Protein AF-A0A1M7CYN6-F1 (afdb_monomer_lite)

pLDDT: mean 71.34, std 12.51, range [47.56, 88.19]

Structure (mmCIF, N/CA/C/O backbone):
data_AF-A0A1M7CYN6-F1
#
_entry.id   AF-A0A1M7CYN6-F1
#
loop_
_atom_site.group_PDB
_atom_site.id
_atom_site.type_symbol
_atom_site.label_atom_id
_atom_site.label_alt_id
_atom_site.label_comp_id
_atom_site.label_asym_id
_atom_site.label_entity_id
_atom_site.label_seq_id
_atom_site.pdbx_PDB_ins_code
_atom_site.Cartn_x
_atom_site.Cartn_y
_atom_site.Cartn_z
_atom_site.occupancy
_atom_site.B_iso_or_equiv
_atom_site.auth_seq_id
_atom_site.auth_comp_id
_atom_site.auth_asym_id
_atom_site.auth_atom_id
_atom_site.pdbx_PDB_model_num
ATOM 1 N N . MET A 1 1 ? -12.338 6.560 -7.458 1.00 48.78 1 MET A N 1
ATOM 2 C CA . MET A 1 1 ? -11.009 6.401 -8.084 1.00 48.78 1 MET A CA 1
ATOM 3 C C . MET A 1 1 ? -10.333 5.231 -7.388 1.00 48.78 1 MET A C 1
ATOM 5 O O . MET A 1 1 ? -10.236 5.267 -6.171 1.00 48.78 1 MET A O 1
ATOM 9 N N . HIS A 1 2 ? -9.977 4.160 -8.102 1.00 56.75 2 HIS A N 1
ATOM 10 C CA . HIS A 1 2 ? -9.229 3.049 -7.504 1.00 56.75 2 HIS A CA 1
ATOM 11 C C . HIS A 1 2 ? -7.800 3.529 -7.251 1.00 56.75 2 HIS A C 1
ATOM 13 O O . HIS A 1 2 ? -7.113 3.895 -8.199 1.00 56.75 2 HIS A O 1
ATOM 19 N N . HIS A 1 3 ? -7.375 3.582 -5.989 1.00 55.62 3 HIS A N 1
ATOM 20 C CA . HIS A 1 3 ? -6.000 3.911 -5.624 1.00 55.62 3 HIS A CA 1
ATOM 21 C C . HIS A 1 3 ? -5.192 2.604 -5.630 1.00 55.62 3 HIS A C 1
ATOM 23 O O . HIS A 1 3 ? -5.293 1.849 -4.662 1.00 55.62 3 HIS A O 1
ATOM 29 N N . PRO A 1 4 ? -4.426 2.289 -6.695 1.00 66.56 4 PRO A N 1
ATOM 30 C CA . PRO A 1 4 ? -3.705 1.015 -6.803 1.00 66.56 4 PRO A CA 1
ATOM 31 C C . PRO A 1 4 ? -2.750 0.796 -5.624 1.00 66.56 4 PRO A C 1
ATOM 33 O O . PRO A 1 4 ? -2.624 -0.318 -5.126 1.00 66.56 4 PRO A O 1
ATOM 36 N N . THR A 1 5 ? -2.169 1.878 -5.106 1.00 67.06 5 THR A N 1
ATOM 37 C CA . THR A 1 5 ? -1.302 1.861 -3.927 1.00 67.06 5 THR A CA 1
ATOM 38 C C . THR A 1 5 ? -2.046 1.451 -2.654 1.00 67.06 5 THR A C 1
ATOM 40 O O . THR A 1 5 ? -1.493 0.711 -1.854 1.00 67.06 5 THR A O 1
ATOM 43 N N . ARG A 1 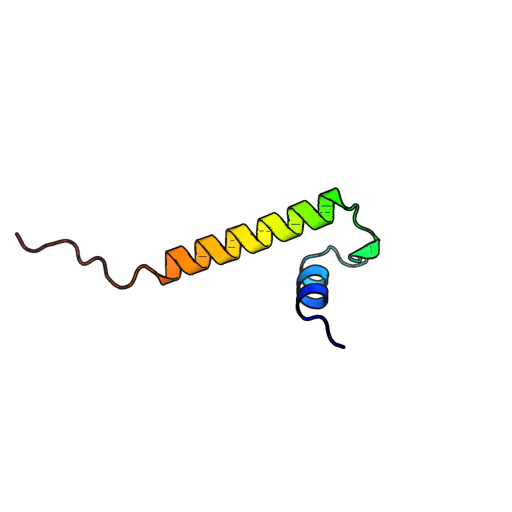6 ? -3.308 1.868 -2.472 1.00 68.56 6 ARG A N 1
ATOM 44 C CA . ARG A 1 6 ? -4.101 1.522 -1.277 1.00 68.56 6 ARG A CA 1
ATOM 45 C C . ARG A 1 6 ? -4.413 0.024 -1.240 1.00 68.56 6 ARG A C 1
ATOM 47 O O . ARG A 1 6 ? -4.170 -0.613 -0.226 1.00 68.56 6 ARG A O 1
ATOM 54 N N . ASN A 1 7 ? -4.822 -0.538 -2.379 1.00 70.25 7 ASN A N 1
ATOM 55 C CA . ASN A 1 7 ? -5.078 -1.976 -2.521 1.00 70.25 7 ASN A CA 1
ATOM 56 C C . ASN A 1 7 ? -3.815 -2.822 -2.285 1.00 70.25 7 ASN A C 1
ATOM 58 O O . ASN A 1 7 ? -3.881 -3.882 -1.671 1.00 70.25 7 ASN A O 1
ATOM 62 N N . ALA A 1 8 ? -2.661 -2.366 -2.785 1.00 70.06 8 ALA A N 1
ATOM 63 C CA . ALA A 1 8 ? -1.394 -3.071 -2.598 1.00 70.06 8 ALA A CA 1
ATOM 64 C C . ALA A 1 8 ? -0.949 -3.079 -1.128 1.00 70.06 8 ALA A C 1
ATOM 66 O O . ALA A 1 8 ? -0.413 -4.078 -0.658 1.00 70.06 8 ALA A O 1
ATOM 67 N N . VAL A 1 9 ? -1.200 -1.988 -0.398 1.00 68.88 9 VAL A N 1
ATOM 68 C CA . VAL A 1 9 ? -0.912 -1.916 1.038 1.00 68.88 9 VAL A CA 1
ATOM 69 C C . VAL A 1 9 ? -1.869 -2.813 1.822 1.00 68.88 9 VAL A C 1
ATOM 71 O O . VAL A 1 9 ? -1.397 -3.596 2.634 1.00 68.88 9 VAL A O 1
ATOM 74 N N . GLU A 1 10 ? -3.177 -2.788 1.542 1.00 72.44 10 GLU A N 1
ATOM 75 C CA . GLU A 1 10 ? -4.159 -3.660 2.215 1.00 72.44 10 GLU A CA 1
ATOM 76 C C . GLU A 1 10 ? -3.858 -5.157 2.036 1.00 72.44 10 GLU A C 1
ATOM 78 O O . GLU A 1 10 ? -4.100 -5.942 2.947 1.00 72.44 10 GLU A O 1
ATOM 83 N N . ALA A 1 11 ? -3.263 -5.560 0.909 1.00 72.88 11 ALA A N 1
ATOM 84 C CA . ALA A 1 11 ? -2.835 -6.941 0.676 1.00 72.88 11 ALA A CA 1
ATOM 85 C C . ALA A 1 11 ? -1.630 -7.384 1.532 1.00 72.88 11 ALA A C 1
ATOM 87 O O . ALA A 1 11 ? -1.393 -8.584 1.676 1.00 72.88 11 ALA A O 1
ATOM 88 N N . LEU A 1 12 ? -0.859 -6.438 2.076 1.00 69.94 12 LEU A N 1
ATOM 89 C CA . LEU A 1 12 ? 0.304 -6.699 2.931 1.00 69.94 12 LEU A CA 1
ATOM 90 C C . LEU A 1 12 ? -0.038 -6.648 4.426 1.00 69.94 12 LEU A C 1
ATOM 92 O O . LEU A 1 12 ? 0.817 -6.968 5.255 1.00 69.94 12 LEU A O 1
ATOM 96 N N . LEU A 1 13 ? -1.261 -6.243 4.777 1.00 72.94 13 LEU A N 1
ATOM 97 C CA . LEU A 1 13 ? -1.694 -6.130 6.163 1.00 72.94 13 LEU A CA 1
ATOM 98 C C . LEU A 1 13 ? -2.222 -7.458 6.715 1.00 72.94 13 LEU A C 1
ATOM 100 O O . LEU A 1 13 ? -2.738 -8.294 5.967 1.00 72.94 13 LEU A O 1
ATOM 104 N N . PRO A 1 14 ? -2.123 -7.661 8.041 1.00 76.00 14 PRO A N 1
ATOM 105 C CA .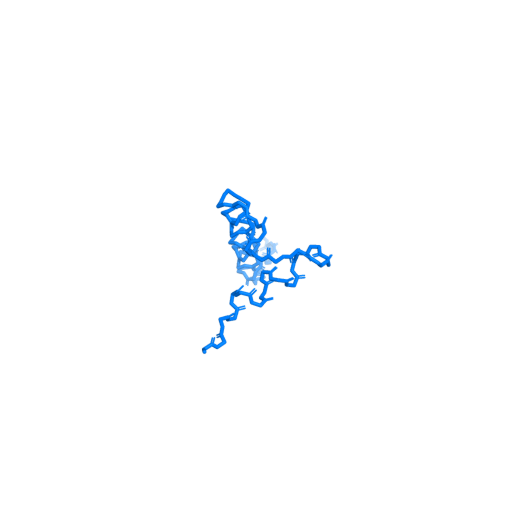 PRO A 1 14 ? -2.805 -8.758 8.703 1.00 76.00 14 PRO A CA 1
ATOM 106 C C . PRO A 1 14 ? -4.314 -8.725 8.410 1.00 76.00 14 PRO A C 1
ATOM 108 O O . PRO A 1 14 ? -4.906 -7.647 8.306 1.00 76.00 14 PRO A O 1
ATOM 111 N N . PRO A 1 15 ? -4.971 -9.892 8.309 1.00 74.69 15 PRO A N 1
ATOM 112 C CA . PRO A 1 15 ? -6.408 -9.947 8.079 1.00 74.69 15 PRO A CA 1
ATOM 113 C C . PRO A 1 15 ? -7.163 -9.227 9.205 1.00 74.69 15 PRO A C 1
ATOM 115 O O . PRO A 1 15 ? -7.027 -9.579 10.375 1.00 74.69 15 PRO A O 1
ATOM 118 N N . GLY A 1 16 ? -7.975 -8.234 8.835 1.00 73.81 16 GLY A N 1
ATOM 119 C CA . GLY A 1 16 ? -8.737 -7.395 9.769 1.00 73.81 16 GLY A CA 1
ATOM 120 C C . GLY A 1 16 ? -8.096 -6.041 10.080 1.00 73.81 16 GLY A C 1
ATOM 121 O O . GLY A 1 16 ? -8.762 -5.195 10.668 1.00 73.81 16 GLY A O 1
ATOM 122 N N . THR A 1 17 ? -6.859 -5.805 9.644 1.00 74.88 17 THR A N 1
ATOM 123 C CA . THR A 1 17 ? -6.175 -4.515 9.778 1.00 74.88 17 THR A CA 1
ATOM 124 C C . THR A 1 17 ? -6.309 -3.732 8.474 1.00 74.88 17 THR A C 1
ATOM 126 O O . THR A 1 17 ? -6.075 -4.266 7.390 1.00 74.88 17 THR A O 1
ATOM 129 N N . THR A 1 18 ? -6.695 -2.462 8.567 1.00 75.81 18 THR A N 1
ATOM 130 C CA . THR A 1 18 ? -6.764 -1.556 7.411 1.00 75.81 18 THR A CA 1
ATOM 131 C C . THR A 1 18 ? -5.679 -0.497 7.517 1.00 75.81 18 THR A C 1
ATOM 133 O O . THR A 1 18 ? -5.097 -0.306 8.579 1.00 75.81 18 THR A O 1
ATOM 136 N N . VAL A 1 19 ? -5.409 0.219 6.425 1.00 70.56 19 VAL A N 1
ATOM 137 C CA . 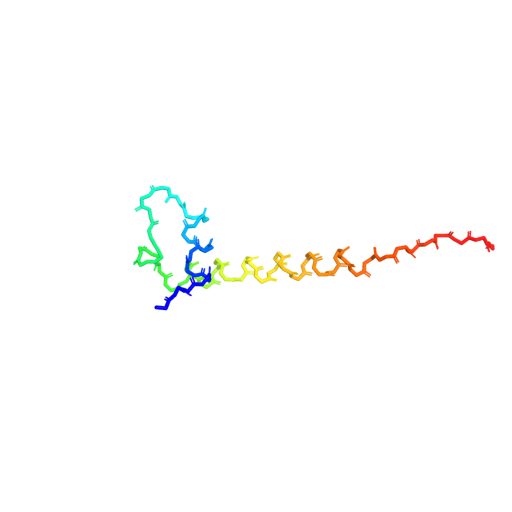VAL A 1 19 ? -4.439 1.329 6.438 1.00 70.56 19 VAL A CA 1
ATOM 138 C C . VAL A 1 19 ? -4.817 2.405 7.465 1.00 70.56 19 VAL A C 1
ATOM 140 O O . VAL A 1 19 ? -3.933 3.033 8.027 1.00 70.56 19 VAL A O 1
ATOM 143 N N . ASP A 1 20 ? -6.114 2.582 7.735 1.00 78.75 20 ASP A N 1
ATOM 144 C CA . ASP A 1 20 ? -6.641 3.511 8.747 1.00 78.75 20 ASP A CA 1
ATOM 145 C C . ASP A 1 20 ? -6.370 3.055 10.197 1.00 78.75 20 ASP A C 1
ATOM 147 O O . ASP A 1 20 ? -6.465 3.859 11.118 1.00 78.75 20 ASP A O 1
ATOM 151 N N . ASP A 1 21 ? -6.020 1.783 10.406 1.00 79.69 21 ASP A N 1
ATOM 152 C CA . ASP A 1 21 ? -5.655 1.226 11.718 1.00 79.69 21 ASP A CA 1
ATOM 153 C C . ASP A 1 21 ? -4.165 1.452 12.047 1.00 79.69 21 ASP A C 1
ATOM 155 O O . ASP A 1 21 ? -3.720 1.214 13.167 1.00 79.69 21 ASP A O 1
ATOM 159 N N . LEU A 1 22 ? -3.385 1.903 11.058 1.00 81.31 22 LEU A N 1
ATOM 160 C CA . LEU A 1 22 ? -1.951 2.126 11.176 1.00 81.31 22 LEU A CA 1
ATOM 161 C C . LEU A 1 22 ? -1.655 3.565 11.583 1.00 81.31 22 LEU A C 1
ATOM 163 O O . LEU A 1 22 ? -2.240 4.523 11.073 1.00 81.31 22 LEU A O 1
ATOM 167 N N . SER A 1 23 ? -0.651 3.726 12.433 1.00 86.50 23 SER A N 1
ATOM 168 C CA . SER A 1 23 ? -0.073 5.032 12.740 1.00 86.50 23 SER A CA 1
ATOM 169 C C . SER A 1 23 ? 0.671 5.598 11.520 1.00 86.50 23 SER A C 1
ATOM 171 O O . SER A 1 23 ? 1.231 4.837 10.728 1.00 86.50 23 SER A O 1
ATOM 173 N N . ASP A 1 24 ? 0.813 6.927 1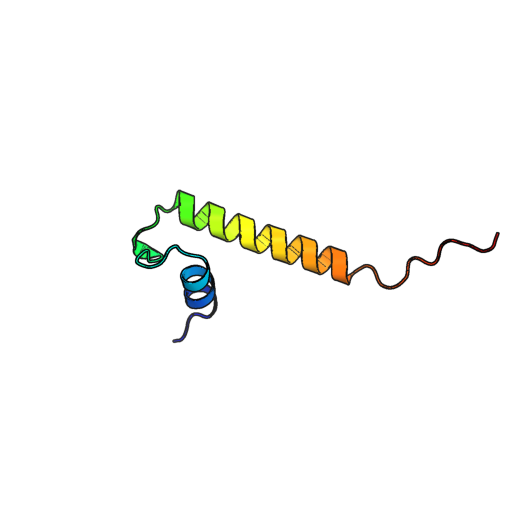1.414 1.00 83.38 24 ASP A N 1
ATOM 174 C CA . ASP A 1 24 ? 1.618 7.571 10.354 1.00 83.38 24 ASP A CA 1
ATOM 175 C C . ASP A 1 24 ? 3.038 6.982 10.237 1.00 83.38 24 ASP A C 1
ATOM 177 O O . ASP A 1 24 ? 3.563 6.802 9.138 1.00 83.38 24 ASP A O 1
ATOM 181 N N . SER A 1 25 ? 3.648 6.619 11.373 1.00 85.44 25 SER A N 1
ATOM 182 C CA . SER A 1 25 ? 4.949 5.937 11.424 1.00 85.44 25 SER A CA 1
ATOM 183 C C . SER A 1 25 ? 4.932 4.585 10.709 1.00 85.44 25 SER A C 1
ATOM 185 O O . SER A 1 25 ? 5.851 4.271 9.959 1.00 85.44 25 SER A O 1
ATOM 187 N N . GLU A 1 26 ? 3.894 3.782 10.929 1.00 84.31 26 GLU A N 1
ATOM 188 C CA . GLU A 1 26 ? 3.780 2.432 10.375 1.00 84.31 26 GLU A CA 1
ATOM 189 C C . GLU A 1 26 ? 3.517 2.483 8.868 1.00 84.31 26 GLU A C 1
ATOM 191 O O . GLU A 1 26 ? 4.116 1.726 8.101 1.00 84.31 26 GLU A O 1
ATOM 196 N N . VAL A 1 27 ? 2.693 3.438 8.423 1.00 84.56 27 VAL A N 1
ATOM 197 C CA . VAL A 1 27 ? 2.483 3.721 6.996 1.00 84.56 27 VAL A CA 1
ATOM 198 C C . VAL A 1 27 ? 3.795 4.153 6.333 1.00 84.56 27 VAL A C 1
ATOM 200 O O . VAL A 1 27 ? 4.127 3.687 5.238 1.00 84.56 27 VAL A O 1
ATOM 203 N N . GLN A 1 28 ? 4.571 5.010 7.002 1.00 84.62 28 GLN A N 1
ATOM 204 C CA . GLN A 1 28 ? 5.859 5.479 6.500 1.00 84.62 28 GLN A CA 1
ATOM 205 C C . GLN A 1 28 ? 6.884 4.338 6.381 1.00 84.62 28 GLN A C 1
ATOM 207 O O . GLN A 1 28 ? 7.619 4.286 5.387 1.00 84.62 28 GLN A O 1
ATOM 212 N N . ASP A 1 29 ? 6.915 3.408 7.339 1.00 87.56 29 ASP A N 1
ATOM 213 C CA . ASP A 1 29 ? 7.761 2.209 7.293 1.00 87.56 29 ASP A CA 1
ATOM 214 C C . ASP A 1 29 ? 7.364 1.254 6.158 1.00 87.56 29 ASP A C 1
ATOM 216 O O . ASP A 1 29 ? 8.233 0.785 5.412 1.00 87.56 29 ASP A O 1
ATOM 220 N N . LEU A 1 30 ? 6.063 1.026 5.958 1.00 85.38 30 LEU A N 1
ATOM 221 C CA . LEU A 1 30 ? 5.534 0.225 4.847 1.00 85.38 30 LEU A CA 1
ATOM 222 C C . LEU A 1 30 ? 5.925 0.815 3.490 1.00 85.38 30 LEU A C 1
ATOM 224 O O . LEU A 1 30 ? 6.446 0.104 2.627 1.00 85.38 30 LEU A O 1
ATOM 228 N N . PHE A 1 31 ? 5.760 2.128 3.319 1.00 86.00 31 PHE A N 1
ATOM 229 C CA . PHE A 1 31 ? 6.200 2.826 2.112 1.00 86.00 31 PHE A CA 1
ATOM 230 C C . PHE A 1 31 ? 7.711 2.669 1.882 1.00 86.00 31 PHE A C 1
ATOM 232 O O . PHE A 1 31 ? 8.141 2.316 0.781 1.00 86.00 31 PHE A O 1
ATOM 239 N N . ASN A 1 32 ? 8.526 2.860 2.924 1.00 88.19 32 ASN A N 1
ATOM 240 C CA . ASN A 1 32 ? 9.979 2.698 2.840 1.00 88.19 32 ASN A CA 1
ATOM 241 C C . ASN A 1 32 ? 10.396 1.261 2.491 1.00 88.19 32 ASN A C 1
ATOM 243 O O . ASN A 1 32 ? 11.416 1.066 1.825 1.00 88.19 32 ASN A O 1
ATOM 247 N N . SER A 1 33 ? 9.642 0.260 2.947 1.00 86.12 33 SER A N 1
ATOM 248 C CA . SER A 1 33 ? 9.855 -1.148 2.600 1.00 86.12 33 SER A CA 1
ATOM 249 C C . SER A 1 33 ? 9.574 -1.407 1.117 1.00 86.12 33 SER A C 1
ATOM 251 O O . SER A 1 33 ? 10.425 -1.956 0.415 1.00 86.12 33 SER A O 1
ATOM 253 N N . ILE A 1 34 ? 8.441 -0.909 0.606 1.00 85.25 34 ILE A N 1
ATOM 254 C CA . ILE A 1 34 ? 8.052 -1.034 -0.808 1.00 85.25 34 ILE A CA 1
ATOM 255 C C . ILE A 1 34 ? 9.067 -0.332 -1.720 1.00 85.25 34 ILE A C 1
ATOM 257 O O . ILE A 1 34 ? 9.522 -0.915 -2.702 1.00 85.25 34 ILE A O 1
ATOM 261 N N . VAL A 1 35 ? 9.484 0.894 -1.383 1.00 87.62 35 VAL A N 1
ATOM 262 C CA . VAL A 1 35 ? 10.495 1.633 -2.161 1.00 87.62 35 VAL A CA 1
ATOM 263 C C . VAL A 1 35 ? 11.837 0.898 -2.172 1.00 87.62 35 VAL A C 1
ATOM 265 O O . VAL A 1 35 ? 12.494 0.848 -3.213 1.00 87.62 35 VAL A O 1
ATOM 268 N N . ARG A 1 36 ? 12.252 0.308 -1.043 1.00 84.38 36 ARG A N 1
ATOM 269 C CA . ARG A 1 36 ? 13.482 -0.497 -0.977 1.00 84.38 36 ARG A CA 1
ATOM 270 C C . ARG A 1 36 ? 13.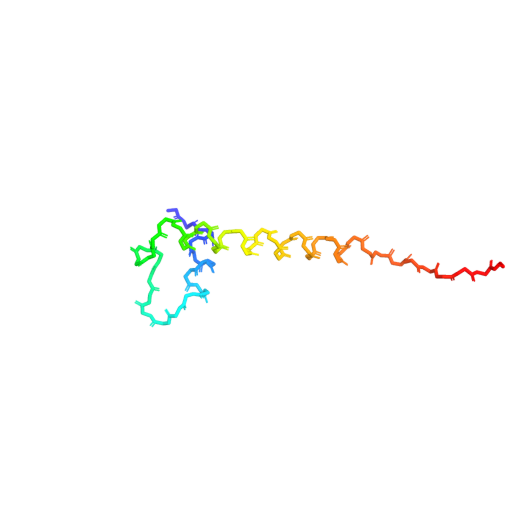386 -1.763 -1.824 1.00 84.38 36 ARG A C 1
ATOM 272 O O . ARG A 1 36 ? 14.335 -2.047 -2.548 1.00 84.38 36 ARG A O 1
ATOM 279 N N . GLN A 1 37 ? 12.262 -2.481 -1.787 1.00 81.44 37 GLN A N 1
ATOM 280 C CA . GLN A 1 37 ? 12.048 -3.646 -2.655 1.00 81.44 37 GLN A CA 1
ATOM 281 C C . GLN A 1 37 ? 12.053 -3.267 -4.135 1.00 81.44 37 GLN A C 1
ATOM 283 O O . GLN A 1 37 ? 12.754 -3.904 -4.911 1.00 81.44 37 GLN A O 1
ATOM 288 N N . ALA A 1 38 ? 11.343 -2.205 -4.519 1.00 81.75 38 ALA A N 1
ATOM 289 C CA . ALA A 1 38 ? 11.290 -1.754 -5.907 1.00 81.75 38 ALA A CA 1
ATOM 290 C C . ALA A 1 38 ? 12.669 -1.315 -6.431 1.00 81.75 38 ALA A C 1
ATOM 292 O O . ALA A 1 38 ? 13.016 -1.601 -7.578 1.00 81.75 38 ALA A O 1
ATOM 293 N N . LYS A 1 39 ? 13.483 -0.657 -5.590 1.00 80.94 39 LYS A N 1
ATOM 294 C CA . LYS A 1 39 ? 14.880 -0.330 -5.920 1.00 80.94 39 LYS A CA 1
ATOM 295 C C . LYS A 1 39 ? 15.736 -1.581 -6.082 1.00 80.94 39 LYS A C 1
ATOM 297 O O . LYS A 1 39 ? 16.382 -1.719 -7.112 1.00 80.94 39 LYS A O 1
ATOM 302 N N . ALA A 1 40 ? 15.665 -2.512 -5.131 1.00 79.25 40 ALA A N 1
ATOM 303 C CA . ALA A 1 40 ? 16.401 -3.769 -5.208 1.00 79.25 40 ALA A CA 1
ATOM 304 C C . ALA A 1 40 ? 16.002 -4.602 -6.441 1.00 79.25 40 ALA A C 1
ATOM 306 O O . ALA A 1 40 ? 16.855 -5.222 -7.067 1.00 79.25 40 ALA A O 1
ATOM 307 N N . GLU A 1 41 ? 14.723 -4.600 -6.824 1.00 73.62 41 GLU A N 1
ATOM 308 C CA . GLU A 1 41 ? 14.234 -5.268 -8.033 1.00 73.62 41 GLU A CA 1
ATOM 309 C C . GLU A 1 41 ? 14.685 -4.556 -9.318 1.00 73.62 41 GLU A C 1
ATOM 311 O O . GLU A 1 41 ? 15.059 -5.223 -10.283 1.00 73.62 41 GLU A O 1
ATOM 316 N N . SER A 1 42 ? 14.723 -3.218 -9.325 1.00 71.38 42 SER A N 1
ATOM 317 C CA . SER A 1 42 ? 15.290 -2.434 -10.433 1.00 71.38 42 SER A CA 1
ATOM 318 C C . SER A 1 42 ? 16.790 -2.661 -10.598 1.00 71.38 42 SER A C 1
ATOM 320 O O . SER A 1 42 ? 17.245 -2.857 -11.719 1.00 71.38 42 SER A O 1
ATOM 322 N N . GLU A 1 43 ? 17.554 -2.680 -9.505 1.00 68.88 43 GLU A N 1
ATOM 323 C CA . GLU A 1 43 ? 18.989 -2.994 -9.522 1.00 68.88 43 GLU A CA 1
ATOM 324 C C . GLU A 1 43 ? 19.223 -4.433 -9.998 1.00 68.88 43 GLU A C 1
ATOM 326 O O . GLU A 1 43 ? 20.047 -4.661 -10.875 1.00 68.88 43 GLU A O 1
ATOM 331 N N . ARG A 1 44 ? 18.416 -5.395 -9.532 1.00 59.00 44 ARG A N 1
ATOM 332 C CA . ARG A 1 44 ? 18.475 -6.794 -9.98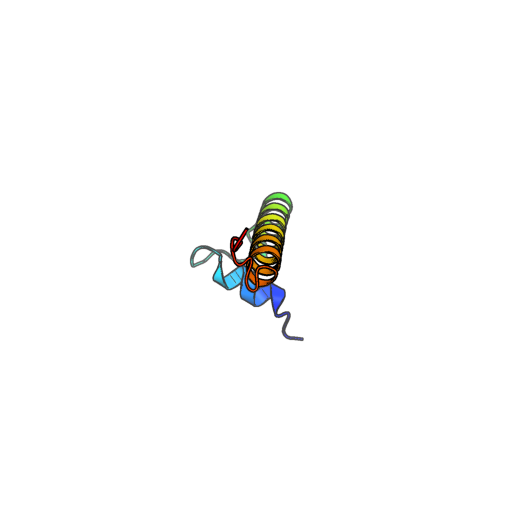4 1.00 59.00 44 ARG A CA 1
ATOM 333 C C . ARG A 1 44 ? 18.081 -6.981 -11.452 1.00 59.00 44 ARG A C 1
ATOM 335 O O . ARG A 1 44 ? 18.579 -7.891 -12.104 1.00 59.00 44 ARG A O 1
ATOM 342 N N . SER A 1 45 ? 17.181 -6.148 -11.967 1.00 58.12 45 SER A N 1
ATOM 343 C CA . SER A 1 45 ? 16.781 -6.153 -13.382 1.00 58.12 45 SER A CA 1
ATOM 344 C C . SER A 1 45 ? 17.775 -5.403 -14.277 1.00 58.12 45 SER A C 1
ATOM 346 O O . SER A 1 45 ? 17.740 -5.565 -15.495 1.00 58.12 45 SER A O 1
ATOM 348 N N . ALA A 1 46 ? 18.659 -4.594 -13.682 1.00 57.50 46 ALA A N 1
ATOM 349 C CA . ALA A 1 46 ? 19.737 -3.875 -14.353 1.00 57.50 46 ALA A CA 1
ATOM 350 C C . ALA A 1 46 ? 21.052 -4.678 -14.437 1.00 57.50 46 ALA A C 1
ATOM 352 O O . ALA A 1 46 ? 22.027 -4.156 -14.974 1.00 57.50 46 ALA A O 1
ATOM 353 N N . ASP A 1 47 ? 21.054 -5.945 -14.008 1.00 49.62 47 ASP A N 1
ATOM 354 C CA . ASP A 1 47 ? 22.062 -6.955 -14.353 1.00 49.62 47 ASP A CA 1
ATOM 355 C C . ASP A 1 47 ? 21.587 -7.821 -15.547 1.00 49.62 47 ASP A C 1
ATOM 357 O O . ASP A 1 47 ? 21.173 -8.971 -15.368 1.00 49.62 47 ASP A O 1
ATOM 361 N N . PRO A 1 48 ? 21.626 -7.336 -16.803 1.00 54.22 48 PRO A N 1
ATOM 362 C CA . PRO A 1 48 ? 21.804 -8.221 -17.933 1.00 54.22 48 PRO A CA 1
ATOM 363 C C . PRO A 1 48 ? 23.306 -8.501 -18.071 1.00 54.22 48 PRO A C 1
ATOM 365 O O . PRO A 1 48 ? 24.079 -7.616 -18.417 1.00 54.22 48 PRO A O 1
ATOM 368 N N . ASP A 1 49 ? 23.712 -9.745 -17.842 1.00 53.62 49 ASP A N 1
ATOM 369 C CA . ASP A 1 49 ? 24.910 -10.311 -18.469 1.00 53.62 49 ASP A CA 1
ATOM 370 C C . ASP A 1 49 ? 26.240 -9.558 -18.220 1.00 53.62 49 ASP A C 1
ATOM 372 O O . ASP A 1 49 ? 26.858 -8.975 -19.108 1.00 53.62 49 ASP A O 1
ATOM 376 N N . GLY A 1 50 ? 26.745 -9.634 -16.990 1.00 49.09 50 GLY A N 1
ATOM 377 C CA . GLY A 1 50 ? 28.168 -9.450 -16.712 1.00 49.09 50 GLY A CA 1
ATOM 378 C C . GLY A 1 50 ? 28.940 -10.743 -16.971 1.00 49.09 50 GLY A C 1
ATOM 379 O O . GLY A 1 50 ? 29.396 -11.384 -16.025 1.00 49.09 50 GLY A O 1
ATOM 380 N N . THR A 1 51 ? 29.062 -11.151 -18.235 1.00 51.94 51 THR A N 1
ATOM 381 C CA . THR A 1 51 ? 30.038 -12.159 -18.677 1.00 51.94 51 THR A CA 1
ATOM 382 C C . THR A 1 51 ? 31.413 -11.874 -18.037 1.00 51.94 51 THR A C 1
ATOM 384 O O . THR A 1 51 ? 32.042 -10.854 -18.316 1.00 51.94 51 THR A O 1
ATOM 387 N N . ALA A 1 52 ? 31.890 -12.770 -17.164 1.00 52.16 52 ALA A N 1
ATOM 388 C CA . ALA A 1 52 ? 33.284 -12.805 -16.712 1.00 52.16 52 ALA A CA 1
ATOM 389 C C . ALA A 1 52 ? 34.205 -13.239 -17.886 1.00 52.16 52 ALA A C 1
ATOM 391 O O . ALA A 1 52 ? 33.759 -13.978 -18.765 1.00 52.16 52 ALA A O 1
ATOM 392 N N . PRO A 1 53 ? 35.463 -12.765 -17.954 1.00 53.59 53 PRO A N 1
ATOM 393 C CA . PRO A 1 53 ? 36.163 -12.455 -19.207 1.00 53.59 53 PRO A CA 1
ATOM 394 C C . PRO A 1 53 ? 36.864 -13.664 -19.853 1.00 53.59 53 PRO A C 1
ATOM 396 O O . PRO A 1 53 ? 37.292 -14.571 -19.138 1.00 53.59 53 PRO A O 1
ATOM 399 N N . PRO A 1 54 ? 37.131 -13.649 -21.175 1.00 54.69 54 PRO A N 1
ATOM 400 C CA . PRO A 1 54 ? 38.308 -14.301 -21.724 1.00 54.69 54 PRO A CA 1
ATOM 401 C C . PRO A 1 54 ? 39.450 -13.274 -21.820 1.00 54.69 54 PRO A C 1
ATOM 403 O O . PRO A 1 54 ? 39.382 -12.336 -22.617 1.00 54.69 54 PRO A O 1
ATOM 406 N N . GLY A 1 55 ? 40.491 -13.441 -21.002 1.00 47.56 55 GLY A N 1
ATOM 407 C CA . GLY A 1 55 ? 41.710 -12.626 -21.049 1.00 47.56 55 GLY A CA 1
ATOM 408 C C . GLY A 1 55 ? 42.664 -12.929 -19.912 1.00 47.56 55 GLY A C 1
ATOM 409 O O . GLY A 1 55 ? 42.463 -12.329 -18.836 1.00 47.56 55 GLY A O 1
#

Foldseek 3Di:
DDDVVLVVVQVVDDPPDHPVNDDPVRVVVSVVVVVVVVVVVVVVVVDDDPPDDDD

Sequence (55 aa):
MHHPTRNAVEALLPPGTTVDDLSDSEVQDLFNSIVRQAKAESERSADPDGTAPPG

Radius of gyration: 17.42 Å; chains: 1; bounding box: 53×22×34 Å

Organism: NCBI:txid53463

Secondary structure (DSSP, 8-state):
---HHHHHHHTTSPTT--GGGS-HHHHHHHHHHHHHHHHHHHHHHT---------